Protein AF-A0A3L8RTF4-F1 (afdb_monomer_lite)

pLDDT: mean 75.46, std 17.62, range [43.88, 97.56]

InterPro domains:
  IPR001318 Inhibin, beta C subunit [PR00672] (1-16)
  IPR001318 Inhibin, beta C subunit [PR00672] (39-58)
  IPR001318 Inhibin, beta C subunit [PR00672] (62-78)

Secondary structure (DSSP, 8-state):
-HHHHHHHHHHHHHHHHHTTTB-TTT-PBPP-HHHHHHHHHHHHHHHHHHHTT-SSPPP-SSPPPHHHHHHHHHHHHHHHHHHTTSSS----------TT---------PPPPPP-

Radius of gyration: 29.22 Å; chains: 1; bounding box: 58×32×90 Å

Sequence (116 aa):
MMVTVALLLLSLLRTAATTGEWCPACGVAALAPAAQRAALLALAKQSILAKLGLPGRPSVPQPPSRGSLLTALRRMRAQRSDAAATPGILRDGRVPARPGMGLQEYEVLSFAEPGE

Organism: Chloebia gouldiae (NCBI:txid44316)

Structure (mmCIF, N/CA/C/O backbone):
data_AF-A0A3L8RTF4-F1
#
_entry.id   AF-A0A3L8RTF4-F1
#
loop_
_atom_site.group_PDB
_atom_site.id
_atom_site.type_symbol
_atom_site.label_atom_id
_atom_site.label_alt_id
_atom_site.label_comp_id
_atom_site.label_asym_id
_atom_site.label_entity_id
_atom_site.label_seq_id
_atom_site.pdbx_PDB_ins_code
_atom_site.Cartn_x
_atom_site.Cartn_y
_atom_site.Cartn_z
_atom_site.occupancy
_atom_site.B_iso_or_equiv
_atom_site.auth_seq_id
_atom_site.auth_comp_id
_atom_site.auth_asy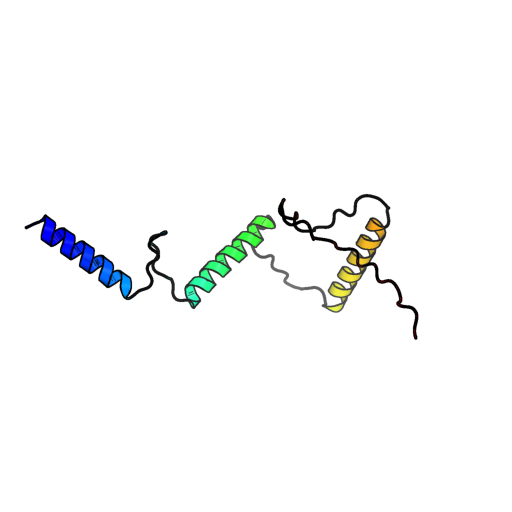m_id
_atom_site.auth_atom_id
_atom_site.pdbx_PDB_model_num
ATOM 1 N N . MET A 1 1 ? 39.407 -16.862 -35.819 1.00 64.19 1 MET A N 1
ATOM 2 C CA . MET A 1 1 ? 38.777 -15.565 -36.158 1.00 64.19 1 MET A CA 1
ATOM 3 C C . MET A 1 1 ? 37.394 -15.381 -35.526 1.00 64.19 1 MET A C 1
ATOM 5 O O . MET A 1 1 ? 37.134 -14.314 -34.998 1.00 64.19 1 MET A O 1
ATOM 9 N N . MET A 1 2 ? 36.525 -16.401 -35.490 1.00 73.75 2 MET A N 1
ATOM 10 C CA . MET A 1 2 ? 35.187 -16.278 -34.872 1.00 73.75 2 MET A CA 1
ATOM 11 C C . MET A 1 2 ? 35.218 -16.105 -33.345 1.00 73.75 2 MET A C 1
ATOM 13 O O . MET A 1 2 ? 34.457 -15.315 -32.802 1.00 73.75 2 MET A O 1
ATOM 17 N N . VAL A 1 3 ? 36.131 -16.792 -32.650 1.00 79.19 3 VAL A N 1
ATOM 18 C CA . VAL A 1 3 ? 36.251 -16.721 -31.179 1.00 79.19 3 VAL A CA 1
ATOM 19 C C . VAL A 1 3 ? 36.725 -15.343 -30.716 1.00 79.19 3 VAL A C 1
ATOM 21 O O . VAL A 1 3 ? 36.195 -14.793 -29.759 1.00 79.19 3 VAL A O 1
ATOM 24 N N . THR A 1 4 ? 37.681 -14.747 -31.427 1.00 81.88 4 THR A N 1
ATOM 25 C CA . THR A 1 4 ? 38.177 -13.396 -31.138 1.00 81.88 4 THR A CA 1
ATOM 26 C C . THR A 1 4 ? 37.108 -12.341 -31.408 1.00 81.88 4 THR A C 1
ATOM 28 O O . THR A 1 4 ? 36.956 -11.419 -30.617 1.00 81.88 4 THR A O 1
ATOM 31 N N . VAL A 1 5 ? 36.312 -12.513 -32.470 1.00 81.50 5 VAL A N 1
ATOM 32 C CA . VAL A 1 5 ? 35.157 -11.648 -32.763 1.00 81.50 5 VAL A CA 1
ATOM 33 C C . VAL A 1 5 ? 34.072 -11.798 -31.694 1.00 81.50 5 VAL A C 1
ATOM 35 O O . VAL A 1 5 ? 33.551 -10.795 -31.220 1.00 81.50 5 VAL A O 1
ATOM 38 N N . ALA A 1 6 ? 33.778 -13.020 -31.242 1.00 81.75 6 ALA A N 1
ATOM 39 C CA . ALA A 1 6 ? 32.821 -13.264 -30.165 1.00 81.75 6 ALA A CA 1
ATOM 40 C C . ALA A 1 6 ? 33.280 -12.657 -28.828 1.00 81.75 6 ALA A C 1
ATOM 42 O O . ALA A 1 6 ? 32.487 -12.023 -28.139 1.00 81.75 6 ALA A O 1
ATOM 43 N N . LEU A 1 7 ? 34.563 -12.792 -28.478 1.00 80.50 7 LEU A N 1
ATOM 44 C CA . LEU A 1 7 ? 35.141 -12.188 -27.274 1.00 80.50 7 LEU A CA 1
ATOM 45 C C . LEU A 1 7 ? 35.124 -10.657 -27.337 1.00 80.50 7 LEU A C 1
ATOM 47 O O . LEU A 1 7 ? 34.792 -10.015 -26.343 1.00 80.50 7 LEU A O 1
ATOM 51 N N . LEU A 1 8 ? 35.417 -10.076 -28.503 1.00 80.12 8 LEU A N 1
ATOM 52 C CA . LEU A 1 8 ? 35.311 -8.634 -28.730 1.00 80.12 8 LEU A CA 1
ATOM 53 C C . LEU A 1 8 ? 33.865 -8.157 -28.586 1.00 80.12 8 LEU A C 1
ATOM 55 O O . LEU A 1 8 ? 33.627 -7.184 -27.878 1.00 80.12 8 LEU A O 1
ATOM 59 N N . LEU A 1 9 ? 32.897 -8.865 -29.176 1.00 77.62 9 LEU A N 1
ATOM 60 C CA . LEU A 1 9 ? 31.470 -8.553 -29.047 1.00 77.62 9 LEU A CA 1
ATOM 61 C C . LEU A 1 9 ? 30.992 -8.657 -27.594 1.00 77.62 9 LEU A C 1
ATOM 63 O O . LEU A 1 9 ? 30.304 -7.757 -27.122 1.00 77.62 9 LEU A O 1
ATOM 67 N N . LEU A 1 10 ? 31.398 -9.697 -26.855 1.00 75.31 10 LEU A N 1
ATOM 68 C CA . LEU A 1 10 ? 31.101 -9.814 -25.422 1.00 75.31 10 LEU A CA 1
ATOM 69 C C . LEU A 1 10 ? 31.750 -8.688 -24.607 1.00 75.31 10 LEU A C 1
ATOM 71 O O . LEU A 1 10 ? 31.139 -8.187 -23.664 1.00 75.31 10 LEU A O 1
ATOM 75 N N . SER A 1 11 ? 32.972 -8.284 -24.957 1.00 72.38 11 SER A N 1
ATOM 76 C CA . SER A 1 11 ? 33.664 -7.171 -24.307 1.00 72.38 11 SER A CA 1
ATOM 77 C C . SER A 1 11 ? 32.953 -5.843 -24.574 1.00 72.38 11 SER A C 1
ATOM 79 O O . SER A 1 11 ? 32.728 -5.083 -23.639 1.00 72.38 11 SER A O 1
ATOM 81 N N . LEU A 1 12 ? 32.534 -5.599 -25.819 1.00 69.50 12 LEU A N 1
ATOM 82 C CA . LEU A 1 12 ? 31.775 -4.419 -26.242 1.00 69.50 12 LEU A CA 1
ATOM 83 C C . LEU A 1 12 ? 30.400 -4.352 -25.565 1.00 69.50 12 LEU A C 1
ATOM 85 O O . LEU A 1 12 ? 30.006 -3.288 -25.088 1.00 69.50 12 LEU A O 1
ATOM 89 N N . LEU A 1 13 ? 29.694 -5.484 -25.457 1.00 66.31 13 LEU A N 1
ATOM 90 C CA . LEU A 1 13 ? 28.429 -5.580 -24.719 1.00 66.31 13 LEU A CA 1
ATOM 91 C C . LEU A 1 13 ? 28.617 -5.257 -23.233 1.00 66.31 13 LEU A C 1
ATOM 93 O O . LEU A 1 13 ? 27.803 -4.541 -22.654 1.00 66.31 13 LEU A O 1
ATOM 97 N N . ARG A 1 14 ? 29.700 -5.746 -22.613 1.00 63.66 14 ARG A N 1
ATOM 98 C CA . ARG A 1 14 ? 30.020 -5.425 -21.215 1.00 63.66 14 ARG A CA 1
ATOM 99 C C . ARG A 1 14 ? 30.330 -3.945 -21.035 1.00 63.66 14 ARG A C 1
ATOM 101 O O . ARG A 1 14 ? 29.800 -3.348 -20.109 1.00 63.66 14 ARG A O 1
ATOM 108 N N . THR A 1 15 ? 31.119 -3.332 -21.916 1.00 59.75 15 THR A N 1
ATOM 109 C CA . THR A 1 15 ? 31.431 -1.895 -21.827 1.00 59.75 15 THR A CA 1
ATOM 110 C C . THR A 1 15 ? 30.214 -1.014 -22.117 1.00 59.75 15 THR A C 1
ATOM 112 O O . THR A 1 15 ? 30.027 -0.004 -21.447 1.00 59.75 15 THR A O 1
ATOM 115 N N . ALA A 1 16 ? 29.330 -1.417 -23.033 1.00 57.06 16 ALA A N 1
ATOM 116 C CA . ALA A 1 16 ? 28.062 -0.724 -23.270 1.00 57.06 16 ALA A CA 1
ATOM 117 C C . ALA A 1 16 ? 27.106 -0.824 -22.066 1.00 57.06 16 ALA A C 1
ATOM 119 O O . ALA A 1 16 ? 26.330 0.091 -21.820 1.00 57.06 16 ALA A O 1
ATOM 120 N N . ALA A 1 17 ? 27.194 -1.899 -21.275 1.00 53.81 17 ALA A N 1
ATOM 121 C CA . ALA A 1 17 ? 26.451 -2.031 -20.023 1.00 53.81 17 ALA A CA 1
ATOM 122 C C . ALA A 1 17 ? 27.041 -1.186 -18.873 1.00 53.81 17 ALA A C 1
ATOM 124 O O . ALA A 1 17 ? 26.320 -0.846 -17.936 1.00 53.81 17 ALA A O 1
ATOM 125 N N . THR A 1 18 ? 28.328 -0.806 -18.930 1.00 53.06 18 THR A N 1
ATOM 126 C CA . THR A 1 18 ? 28.962 0.024 -17.881 1.00 53.06 18 THR A CA 1
ATOM 127 C C . THR A 1 18 ? 28.560 1.497 -17.912 1.00 53.06 18 THR A C 1
ATOM 129 O O . THR A 1 18 ? 28.765 2.196 -16.923 1.00 53.06 18 THR A O 1
ATOM 132 N N . THR A 1 19 ? 27.957 1.977 -19.001 1.00 55.66 19 THR A N 1
ATOM 133 C CA . THR A 1 19 ? 27.484 3.367 -19.112 1.00 55.66 19 THR A CA 1
ATOM 134 C C . THR A 1 19 ? 26.020 3.541 -18.706 1.00 55.66 19 THR A C 1
ATOM 136 O O . THR A 1 19 ? 25.524 4.665 -18.692 1.00 55.66 19 THR A O 1
ATOM 139 N N . GLY A 1 20 ? 25.334 2.459 -18.325 1.00 54.38 20 GLY A N 1
ATOM 140 C CA . GLY A 1 20 ? 23.935 2.500 -17.923 1.00 54.38 20 GLY A CA 1
ATOM 141 C C . GLY A 1 20 ? 23.528 1.279 -17.114 1.00 54.38 20 GLY A C 1
ATOM 142 O O . GLY A 1 20 ? 22.947 0.343 -17.648 1.00 54.38 20 GLY A O 1
ATOM 143 N N . GLU A 1 21 ? 23.798 1.331 -15.810 1.00 60.44 21 GLU A N 1
ATOM 144 C CA . GLU A 1 21 ? 22.844 0.890 -14.788 1.00 60.44 21 GLU A CA 1
ATOM 145 C C . GLU A 1 21 ? 22.326 -0.573 -14.851 1.00 60.44 21 GLU A C 1
ATOM 147 O O . GLU A 1 21 ? 21.333 -0.905 -14.224 1.00 60.44 21 GLU A O 1
ATOM 152 N N . TRP A 1 22 ? 22.967 -1.518 -15.537 1.00 59.31 22 TRP A N 1
ATOM 153 C CA . TRP A 1 22 ? 22.473 -2.903 -15.605 1.00 59.31 22 TRP A CA 1
ATOM 154 C C . TRP 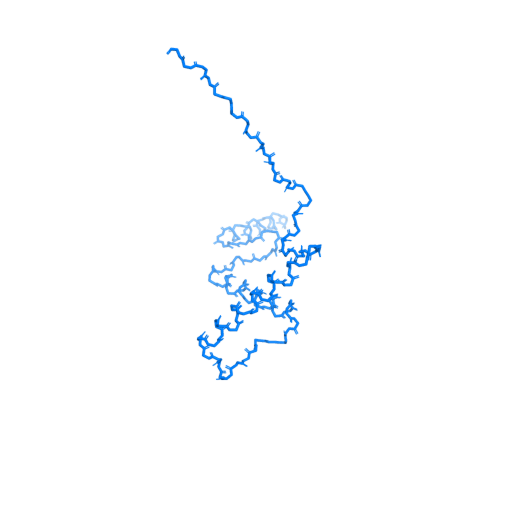A 1 22 ? 22.816 -3.697 -14.331 1.00 59.31 22 TRP A C 1
ATOM 156 O O . TRP A 1 22 ? 23.985 -3.858 -13.987 1.00 59.31 22 TRP A O 1
ATOM 166 N N . CYS A 1 23 ? 21.816 -4.255 -13.635 1.00 62.72 23 CYS A N 1
ATOM 167 C CA . CYS A 1 23 ? 22.061 -5.202 -12.543 1.00 62.72 23 CYS A CA 1
ATOM 168 C C . CYS A 1 23 ? 22.415 -6.607 -13.085 1.00 62.72 23 CYS A C 1
ATOM 170 O O . CYS A 1 23 ? 21.543 -7.270 -13.659 1.00 62.72 23 CYS A O 1
ATOM 172 N N . PRO A 1 24 ? 23.641 -7.126 -12.868 1.00 59.31 24 PRO A N 1
ATOM 173 C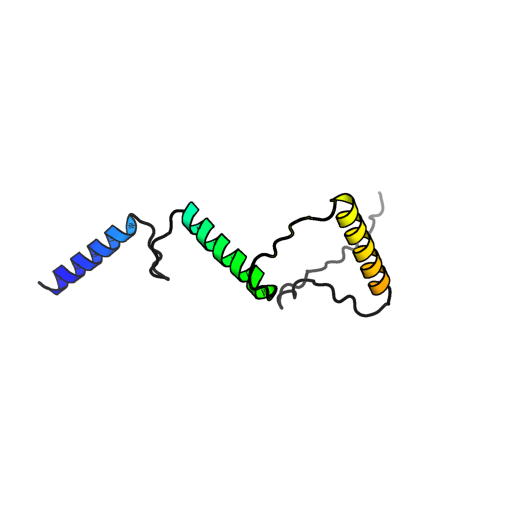 CA . PRO A 1 24 ? 24.062 -8.423 -13.408 1.00 59.31 24 PRO A CA 1
ATOM 174 C C . PRO A 1 24 ? 23.370 -9.624 -12.740 1.00 59.31 24 PRO A C 1
ATOM 176 O O . PRO A 1 24 ? 23.419 -10.724 -13.278 1.00 59.31 24 PRO A O 1
ATOM 179 N N . ALA A 1 25 ? 22.717 -9.432 -11.586 1.00 64.50 25 ALA A N 1
ATOM 180 C CA . ALA A 1 25 ? 22.034 -10.503 -10.857 1.00 64.50 25 ALA A CA 1
ATOM 181 C C . ALA A 1 25 ? 20.597 -10.755 -11.343 1.00 64.50 25 ALA A C 1
ATOM 183 O O . ALA A 1 25 ? 20.126 -11.887 -11.296 1.00 64.50 25 ALA A O 1
ATOM 184 N N . CYS A 1 26 ? 19.891 -9.715 -11.799 1.00 68.94 26 CYS A N 1
ATOM 185 C CA . CYS A 1 26 ? 18.498 -9.830 -12.249 1.00 68.94 26 CYS A CA 1
ATOM 186 C C . CYS A 1 26 ? 18.282 -9.457 -13.719 1.00 68.94 26 CYS A C 1
ATOM 188 O O . CYS A 1 26 ? 17.170 -9.598 -14.217 1.00 68.94 26 CYS A O 1
ATOM 190 N N . GLY A 1 27 ? 19.315 -8.998 -14.430 1.00 62.94 27 GLY A N 1
ATOM 191 C CA . GLY A 1 27 ? 19.213 -8.709 -15.857 1.00 62.94 27 GLY A CA 1
ATOM 192 C C . GLY A 1 27 ? 18.428 -7.432 -16.186 1.00 62.94 27 GLY A C 1
ATOM 193 O O . GLY A 1 27 ? 18.192 -7.164 -17.359 1.00 62.94 27 GLY A O 1
ATOM 194 N N . VAL A 1 28 ? 18.034 -6.645 -15.183 1.00 64.19 28 VAL A N 1
ATOM 195 C CA . VAL A 1 28 ? 17.197 -5.453 -15.362 1.00 64.19 28 VAL A CA 1
ATOM 196 C C . VAL A 1 28 ? 18.087 -4.211 -15.450 1.00 64.19 28 VAL A C 1
ATOM 198 O O . VAL A 1 28 ? 18.954 -4.006 -14.595 1.00 64.19 28 VAL A O 1
ATOM 201 N N . ALA A 1 29 ? 17.871 -3.390 -16.481 1.00 66.50 29 ALA A N 1
ATOM 202 C CA . ALA A 1 29 ? 18.437 -2.045 -16.563 1.00 66.50 29 ALA A CA 1
ATOM 203 C C . ALA A 1 29 ? 17.898 -1.209 -15.396 1.00 66.50 29 ALA A C 1
ATOM 205 O O . ALA A 1 29 ? 16.694 -1.265 -15.122 1.00 66.50 29 ALA A O 1
ATOM 206 N N . ALA A 1 30 ? 18.747 -0.469 -14.680 1.00 66.62 30 ALA A N 1
ATOM 207 C CA . ALA A 1 30 ? 18.253 0.311 -13.563 1.00 66.62 30 ALA A CA 1
ATOM 208 C C . ALA A 1 30 ? 17.305 1.364 -14.112 1.00 66.62 30 ALA A C 1
ATOM 210 O O . ALA A 1 30 ? 17.500 2.023 -15.135 1.00 66.62 30 ALA A O 1
ATOM 211 N N . LEU A 1 31 ? 16.153 1.352 -13.469 1.00 69.06 31 LEU A N 1
ATOM 212 C CA . LEU A 1 31 ? 15.041 2.173 -13.840 1.00 69.06 31 LEU A CA 1
ATOM 213 C C . LEU A 1 31 ? 15.343 3.557 -13.280 1.00 69.06 31 LEU A C 1
ATOM 215 O O . LEU A 1 31 ? 15.743 3.657 -12.118 1.00 69.06 31 LEU A O 1
ATOM 219 N N . ALA A 1 32 ? 15.104 4.609 -14.070 1.00 80.12 32 ALA A N 1
ATOM 220 C CA . ALA A 1 32 ? 15.269 5.981 -13.600 1.00 80.12 32 ALA A CA 1
ATOM 221 C C . ALA A 1 32 ? 14.667 6.121 -12.184 1.00 80.12 32 ALA A C 1
ATOM 223 O O . ALA A 1 32 ? 13.558 5.617 -11.958 1.00 80.12 32 ALA A O 1
ATOM 224 N N . PRO A 1 33 ? 15.329 6.790 -11.221 1.00 81.06 33 PRO A N 1
ATOM 225 C CA . PRO A 1 33 ? 14.943 6.725 -9.807 1.00 81.06 33 PRO A CA 1
ATOM 226 C C . PRO A 1 33 ? 13.462 7.037 -9.533 1.00 81.06 33 PRO A C 1
ATOM 228 O O . PRO A 1 33 ? 12.839 6.449 -8.647 1.00 81.06 33 PRO A O 1
ATOM 231 N N . ALA A 1 34 ? 12.861 7.936 -10.319 1.00 82.88 34 ALA A N 1
ATOM 232 C CA . ALA A 1 34 ? 11.433 8.241 -10.254 1.00 82.88 34 ALA A CA 1
ATOM 233 C C . ALA A 1 34 ? 10.545 7.053 -10.676 1.00 82.88 34 ALA A C 1
ATOM 235 O O . ALA A 1 34 ? 9.563 6.741 -10.001 1.00 82.88 34 ALA A O 1
ATOM 236 N N . ALA A 1 35 ? 10.908 6.363 -11.756 1.00 85.19 35 ALA A N 1
ATOM 237 C CA . ALA A 1 35 ? 10.199 5.193 -12.252 1.00 85.19 35 ALA A CA 1
ATOM 238 C C . ALA A 1 35 ? 10.395 3.975 -11.330 1.00 85.19 35 ALA A C 1
ATOM 240 O O . ALA A 1 35 ? 9.427 3.262 -11.062 1.00 85.19 35 ALA A O 1
ATOM 241 N N . GLN A 1 36 ? 11.581 3.793 -10.733 1.00 86.56 36 GLN A N 1
ATOM 242 C CA . GLN A 1 36 ? 11.793 2.781 -9.689 1.00 86.56 36 GLN A CA 1
ATOM 243 C C . GLN A 1 36 ? 10.882 3.023 -8.481 1.00 86.56 36 GLN A C 1
ATOM 245 O O . GLN A 1 36 ? 10.196 2.111 -8.018 1.00 86.56 36 GLN A O 1
ATOM 250 N N . ARG A 1 37 ? 10.819 4.266 -7.987 1.00 90.44 37 ARG A N 1
ATOM 251 C CA . ARG A 1 37 ? 9.920 4.639 -6.884 1.00 90.44 37 ARG A CA 1
ATOM 252 C C . ARG A 1 37 ? 8.457 4.395 -7.236 1.00 90.44 37 ARG A C 1
ATOM 254 O O . ARG A 1 37 ? 7.725 3.854 -6.411 1.00 90.44 37 ARG A O 1
ATOM 261 N N . ALA A 1 38 ? 8.028 4.759 -8.444 1.00 93.94 38 ALA A N 1
ATOM 262 C CA . ALA A 1 38 ? 6.662 4.523 -8.902 1.00 93.94 38 ALA A CA 1
ATOM 263 C C . ALA A 1 38 ? 6.318 3.023 -8.935 1.00 93.94 38 ALA A C 1
ATOM 265 O O . ALA A 1 38 ? 5.256 2.633 -8.447 1.00 93.94 38 ALA A O 1
ATOM 266 N N . ALA A 1 39 ? 7.235 2.182 -9.425 1.00 91.69 39 ALA A N 1
ATOM 267 C CA . ALA A 1 39 ? 7.073 0.730 -9.443 1.00 91.69 39 ALA A CA 1
ATOM 268 C C . ALA A 1 39 ? 6.962 0.146 -8.024 1.00 91.69 39 ALA A C 1
ATOM 270 O O . ALA A 1 39 ? 6.035 -0.611 -7.731 1.00 91.69 39 ALA A O 1
ATOM 271 N N . LEU A 1 40 ? 7.846 0.557 -7.108 1.00 94.44 40 LEU A N 1
ATOM 272 C CA . LEU A 1 40 ? 7.796 0.127 -5.707 1.00 94.44 40 LEU A CA 1
ATOM 273 C C . LEU A 1 40 ? 6.511 0.589 -5.007 1.00 94.44 40 LEU A C 1
ATOM 275 O O . LEU A 1 40 ? 5.913 -0.174 -4.251 1.00 94.44 40 LEU A O 1
ATOM 279 N N . LEU A 1 41 ? 6.043 1.810 -5.285 1.00 97.31 41 LEU A N 1
ATOM 280 C CA . LEU A 1 41 ? 4.772 2.314 -4.762 1.00 97.31 41 LEU A CA 1
ATOM 281 C C . LEU A 1 41 ? 3.577 1.511 -5.283 1.00 97.31 41 LEU A C 1
ATOM 283 O O . LEU A 1 41 ? 2.651 1.240 -4.518 1.00 97.31 41 LEU A O 1
ATOM 287 N N . ALA A 1 42 ? 3.573 1.132 -6.561 1.00 96.44 42 ALA A N 1
ATOM 288 C CA . ALA A 1 42 ? 2.523 0.294 -7.132 1.00 96.44 42 ALA A CA 1
ATOM 289 C C . ALA A 1 42 ? 2.492 -1.090 -6.465 1.00 96.44 42 ALA A C 1
ATOM 291 O O . ALA A 1 42 ? 1.427 -1.542 -6.038 1.00 96.44 42 ALA A O 1
ATOM 292 N N . LEU A 1 43 ? 3.661 -1.708 -6.279 1.0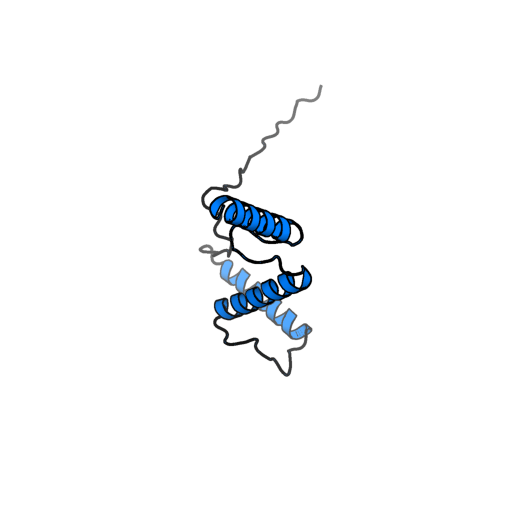0 96.81 43 LEU A N 1
ATOM 293 C CA . LEU A 1 43 ? 3.796 -3.001 -5.607 1.00 96.81 43 LEU A CA 1
ATOM 294 C C . LEU A 1 43 ? 3.353 -2.922 -4.141 1.00 96.81 43 LEU A C 1
ATOM 296 O O . LEU A 1 43 ? 2.580 -3.761 -3.679 1.00 96.81 43 LEU A O 1
ATOM 300 N N . ALA A 1 44 ? 3.764 -1.880 -3.416 1.00 97.38 44 ALA A N 1
ATOM 301 C CA . ALA A 1 44 ? 3.341 -1.660 -2.036 1.00 97.38 44 ALA A CA 1
ATOM 302 C C . ALA A 1 44 ? 1.815 -1.506 -1.924 1.00 97.38 44 ALA A C 1
ATOM 304 O O . ALA A 1 44 ? 1.197 -2.124 -1.058 1.00 97.38 44 ALA A O 1
ATOM 305 N N . LYS A 1 45 ? 1.184 -0.741 -2.828 1.00 97.19 45 LYS A N 1
ATOM 306 C CA . LYS A 1 45 ? -0.280 -0.590 -2.873 1.00 97.19 45 LYS A CA 1
ATOM 307 C C . LYS A 1 45 ? -0.981 -1.931 -3.094 1.00 97.19 45 LYS A C 1
ATOM 309 O O . LYS A 1 45 ? -1.918 -2.240 -2.362 1.00 97.19 45 LYS A O 1
ATOM 314 N N . GLN A 1 46 ? -0.518 -2.733 -4.053 1.00 97.06 46 GLN A N 1
ATOM 315 C CA . GLN A 1 46 ? -1.078 -4.065 -4.308 1.00 97.06 46 GLN A CA 1
ATOM 316 C C . GLN A 1 46 ? -0.886 -5.002 -3.111 1.00 97.06 46 GLN A C 1
ATOM 318 O O . GLN A 1 46 ? -1.822 -5.692 -2.722 1.00 97.06 46 GLN A O 1
ATOM 323 N N . SER A 1 47 ? 0.290 -4.975 -2.476 1.00 96.62 47 SER A N 1
ATOM 324 C CA . SER A 1 47 ? 0.570 -5.773 -1.278 1.00 96.62 47 SER A CA 1
ATOM 325 C C . SER A 1 47 ? -0.378 -5.429 -0.129 1.00 96.62 47 SER A C 1
ATOM 327 O O . SER A 1 47 ? -0.901 -6.326 0.529 1.00 96.62 47 SER A O 1
ATOM 329 N N . ILE A 1 48 ? -0.639 -4.138 0.096 1.00 97.25 48 ILE A N 1
ATOM 330 C CA . ILE A 1 48 ? -1.582 -3.681 1.122 1.00 97.25 48 ILE A CA 1
ATOM 331 C C . ILE A 1 48 ? -2.995 -4.184 0.811 1.00 97.25 48 ILE A C 1
ATOM 333 O O . ILE A 1 48 ? -3.638 -4.748 1.690 1.00 97.25 48 ILE A O 1
ATOM 337 N N . LEU A 1 49 ? -3.468 -4.022 -0.428 1.00 97.56 49 LEU A N 1
ATOM 338 C CA . LEU A 1 49 ? -4.803 -4.476 -0.828 1.00 97.56 49 LEU A CA 1
ATOM 339 C C . LEU A 1 49 ? -4.962 -5.994 -0.674 1.00 97.56 49 LEU A C 1
ATOM 341 O O . LEU A 1 49 ? -5.933 -6.439 -0.068 1.00 97.56 49 LEU A O 1
ATOM 345 N N . ALA A 1 50 ? -3.971 -6.771 -1.118 1.00 97.25 50 ALA A N 1
ATOM 346 C CA . ALA A 1 50 ? -3.963 -8.223 -0.976 1.00 97.25 50 ALA A CA 1
ATOM 347 C C . ALA A 1 50 ? -3.990 -8.659 0.498 1.00 97.25 50 ALA A C 1
ATOM 349 O O . ALA A 1 50 ? -4.786 -9.516 0.872 1.00 97.25 50 ALA A O 1
ATOM 350 N N . LYS A 1 51 ? -3.175 -8.032 1.360 1.00 97.44 51 LYS A N 1
ATOM 351 C CA . LYS A 1 51 ? -3.143 -8.332 2.805 1.00 97.44 51 LYS A CA 1
ATOM 352 C C . LYS A 1 51 ? -4.440 -7.975 3.524 1.00 97.44 51 LYS A C 1
ATOM 354 O O . LYS A 1 51 ? -4.774 -8.612 4.515 1.00 97.44 51 LYS A O 1
ATOM 359 N N . LEU A 1 52 ? -5.150 -6.957 3.045 1.00 97.06 52 LEU A N 1
ATOM 360 C CA . LEU A 1 52 ? -6.459 -6.576 3.569 1.00 97.06 52 LEU A CA 1
ATOM 361 C C . LEU A 1 52 ? -7.606 -7.399 2.959 1.00 97.06 52 LEU A C 1
ATOM 363 O O . LEU A 1 52 ? -8.746 -7.221 3.378 1.00 97.06 52 LEU A O 1
ATOM 367 N N . GLY A 1 53 ? -7.335 -8.269 1.976 1.00 96.50 53 GLY A N 1
ATOM 368 C CA . GLY A 1 53 ? -8.369 -9.005 1.242 1.00 96.50 53 GLY A CA 1
ATOM 369 C C . GLY A 1 53 ? -9.295 -8.093 0.431 1.00 96.50 53 GLY A C 1
ATOM 370 O O . GLY A 1 53 ? -10.453 -8.432 0.207 1.00 96.50 53 GLY A O 1
ATOM 371 N N . LEU A 1 54 ? -8.814 -6.912 0.031 1.00 96.06 54 LEU A N 1
ATOM 372 C CA . LEU A 1 54 ? -9.608 -5.912 -0.675 1.00 96.06 54 LEU A CA 1
ATOM 373 C C . LEU A 1 54 ? -9.353 -5.987 -2.187 1.00 96.06 54 LEU A C 1
ATOM 375 O O . LEU A 1 54 ? -8.193 -5.966 -2.604 1.00 96.06 54 LEU A O 1
ATOM 379 N N . PRO A 1 55 ? -10.404 -5.979 -3.028 1.00 92.75 55 PRO A N 1
ATOM 380 C CA . PRO A 1 55 ? -10.248 -5.987 -4.485 1.00 92.75 55 PRO A CA 1
ATOM 381 C C . PRO A 1 55 ? -9.704 -4.657 -5.032 1.00 92.75 55 PRO A C 1
ATOM 383 O O . PRO A 1 55 ? -9.218 -4.584 -6.156 1.00 92.75 55 PRO A O 1
ATOM 386 N N . GLY A 1 56 ? -9.785 -3.585 -4.244 1.00 93.75 56 GLY A N 1
ATOM 387 C CA . GLY A 1 56 ? -9.375 -2.243 -4.626 1.00 93.75 56 GLY A CA 1
ATOM 388 C C . GLY A 1 56 ? -9.458 -1.285 -3.444 1.00 93.75 56 GLY A C 1
ATOM 389 O O . GLY A 1 56 ? -9.895 -1.652 -2.351 1.00 93.75 56 GLY A O 1
ATOM 390 N N . ARG A 1 57 ? -9.033 -0.035 -3.651 1.00 93.62 57 ARG A N 1
ATOM 391 C CA . ARG A 1 57 ? -9.154 0.998 -2.618 1.00 93.62 57 ARG A CA 1
ATOM 392 C C . ARG A 1 57 ? -10.640 1.317 -2.391 1.00 93.62 57 ARG A C 1
ATOM 394 O O . ARG A 1 57 ? -11.299 1.721 -3.348 1.00 93.62 57 ARG A O 1
ATOM 401 N N . PRO A 1 58 ? -11.154 1.220 -1.154 1.00 92.88 58 PRO A N 1
ATOM 402 C CA . PRO A 1 58 ? -12.526 1.607 -0.870 1.00 92.88 58 PRO A CA 1
ATOM 403 C C . PRO A 1 58 ? -12.695 3.117 -1.062 1.00 92.88 58 PRO A C 1
ATOM 405 O O . PRO A 1 58 ? -11.880 3.914 -0.586 1.00 92.88 58 PRO A O 1
ATOM 408 N N . SER A 1 59 ? -13.755 3.500 -1.770 1.00 91.88 59 SER A N 1
ATOM 409 C CA . SER A 1 59 ? -14.186 4.891 -1.885 1.00 91.88 59 SER A CA 1
ATOM 410 C C . SER A 1 59 ? -15.200 5.191 -0.787 1.00 91.88 59 SER A C 1
ATOM 412 O O . SER A 1 59 ? -16.108 4.396 -0.552 1.00 91.88 59 SER A O 1
ATOM 414 N N . VAL A 1 60 ? -15.046 6.330 -0.113 1.00 88.25 60 VAL A N 1
ATOM 415 C CA . VAL A 1 60 ? -15.989 6.809 0.904 1.00 88.25 60 VAL A CA 1
ATOM 416 C C . VAL A 1 60 ? -16.512 8.165 0.425 1.00 88.25 60 VAL A C 1
ATOM 418 O O . VAL A 1 60 ? -15.819 9.165 0.614 1.00 88.25 60 VAL A O 1
ATOM 421 N N . PRO A 1 61 ? -17.692 8.213 -0.225 1.00 87.50 61 PRO A N 1
ATOM 422 C CA . PRO A 1 61 ? -18.233 9.438 -0.822 1.00 87.50 61 PRO A CA 1
ATOM 423 C C . PRO A 1 61 ? -18.445 10.564 0.192 1.00 87.50 61 PRO A C 1
ATOM 425 O O . PRO A 1 61 ? -18.267 11.734 -0.129 1.00 87.50 61 PRO A O 1
ATOM 428 N N . GLN A 1 62 ? -18.786 10.206 1.430 1.00 92.06 62 GLN A N 1
ATOM 429 C CA . GLN A 1 62 ? -18.976 11.148 2.523 1.00 92.06 62 GLN A CA 1
ATOM 430 C C . GLN A 1 62 ? -18.217 10.649 3.755 1.00 92.06 62 GLN A C 1
ATOM 432 O O . GLN A 1 62 ? -18.733 9.818 4.508 1.00 92.06 62 GLN A O 1
ATOM 437 N N . PRO A 1 63 ? -16.962 11.089 3.955 1.00 90.25 63 PRO A N 1
ATOM 438 C CA . PRO A 1 63 ? -16.215 10.703 5.137 1.00 90.25 63 PRO A CA 1
ATOM 439 C C . PRO A 1 63 ? -16.877 11.293 6.393 1.00 90.25 63 PRO A C 1
ATOM 441 O O . PRO A 1 63 ? -17.411 12.406 6.349 1.00 90.25 63 PRO A O 1
ATOM 444 N N . PRO A 1 64 ? -16.834 10.582 7.532 1.00 91.50 64 PRO A N 1
ATOM 445 C CA . PRO A 1 64 ? -17.291 11.134 8.799 1.00 91.50 64 PRO A CA 1
ATOM 446 C C . PRO A 1 64 ? -16.487 12.389 9.154 1.00 91.50 64 PRO A C 1
ATOM 448 O O . PRO A 1 64 ? -15.325 12.540 8.761 1.00 91.50 64 PRO A O 1
ATOM 451 N N . SER A 1 65 ? -17.086 13.286 9.941 1.00 95.69 65 SER A N 1
ATOM 452 C CA . SER A 1 65 ? -16.360 14.455 10.433 1.00 95.69 65 SER A CA 1
ATOM 453 C C . SER A 1 65 ? -15.116 14.019 11.218 1.00 95.69 65 SER A C 1
ATOM 455 O O . SER A 1 65 ? -15.114 13.017 11.937 1.00 95.69 65 SER A O 1
ATOM 457 N N . ARG A 1 66 ? -14.027 14.789 11.109 1.00 94.56 66 ARG A N 1
ATOM 458 C CA . ARG A 1 66 ? -12.771 14.470 11.810 1.00 94.56 66 ARG A CA 1
ATOM 459 C C . ARG A 1 66 ? -12.992 14.300 13.319 1.00 94.56 66 ARG A C 1
ATOM 461 O O . ARG A 1 66 ? -12.404 13.412 13.929 1.00 94.56 66 ARG A O 1
ATOM 468 N N . GLY A 1 67 ? -13.863 15.126 13.904 1.00 96.38 67 GLY A N 1
ATOM 469 C CA . GLY A 1 67 ? -14.216 15.071 15.323 1.00 96.38 67 GLY A CA 1
ATOM 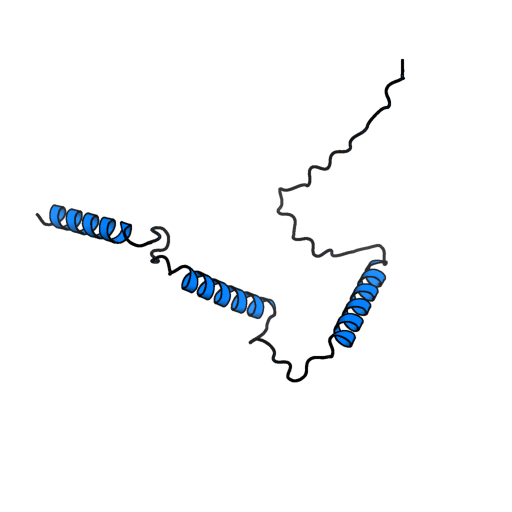470 C C . GLY A 1 67 ? -14.926 13.775 15.724 1.00 96.38 67 GLY A C 1
ATOM 471 O O . GLY A 1 67 ? -14.573 13.188 16.752 1.00 96.38 67 GLY A O 1
ATOM 472 N N . SER A 1 68 ? -15.874 13.290 14.913 1.00 94.88 68 SER A N 1
ATOM 473 C CA . SER A 1 68 ? -16.572 12.031 15.200 1.00 94.88 68 SER A CA 1
ATOM 474 C C . SER A 1 68 ? -15.641 10.831 15.036 1.00 94.88 68 SER A C 1
ATOM 476 O O . SER A 1 68 ? -15.597 9.981 15.924 1.00 94.88 68 SER A O 1
ATOM 478 N N . LEU A 1 69 ? -14.809 10.814 13.988 1.00 95.12 69 LEU A N 1
ATOM 479 C CA . LEU A 1 69 ? -13.821 9.759 13.753 1.00 95.12 69 LEU A CA 1
ATOM 480 C C . LEU A 1 69 ? -12.799 9.668 14.893 1.00 95.12 69 LEU A C 1
ATOM 482 O O . LEU A 1 69 ? -12.566 8.589 15.434 1.00 95.12 69 LEU A O 1
ATOM 486 N N . LEU A 1 70 ? -12.221 10.797 15.315 1.00 95.94 70 LEU A N 1
ATOM 487 C CA . LEU A 1 70 ? -11.265 10.812 16.426 1.00 95.94 70 LEU A CA 1
ATOM 488 C C . LEU A 1 70 ? -11.915 10.400 17.750 1.00 95.94 70 LEU A C 1
ATOM 490 O O . LEU A 1 70 ? -11.288 9.728 18.567 1.00 95.94 70 LEU A O 1
ATOM 494 N N . THR A 1 71 ? -13.168 10.787 17.982 1.00 96.00 71 THR A N 1
ATOM 495 C CA . THR A 1 71 ? -13.894 10.405 19.200 1.00 96.00 71 THR A CA 1
ATOM 496 C C . THR A 1 71 ? -14.220 8.914 19.214 1.00 96.00 71 THR A C 1
ATOM 498 O O . THR A 1 71 ? -13.990 8.264 20.232 1.00 96.00 71 THR A O 1
ATOM 501 N N . ALA A 1 72 ? -14.655 8.349 18.086 1.00 95.69 72 ALA A N 1
ATOM 502 C CA . ALA A 1 72 ? -14.873 6.913 17.941 1.00 95.69 72 ALA A CA 1
ATOM 503 C C . ALA A 1 72 ? -13.575 6.117 18.158 1.00 95.69 72 ALA A C 1
ATOM 505 O O . ALA A 1 72 ? -13.551 5.188 18.964 1.00 95.69 72 ALA A O 1
ATOM 506 N N . LEU A 1 73 ? -12.467 6.536 17.533 1.00 94.44 73 LEU A N 1
ATOM 507 C CA . LEU A 1 73 ? -11.160 5.894 17.710 1.00 94.44 73 LEU A CA 1
ATOM 508 C C . LEU A 1 73 ? -10.664 5.956 19.160 1.00 94.44 73 LEU A C 1
ATOM 510 O O . LEU A 1 73 ? -10.112 4.972 19.652 1.00 94.44 73 LEU A O 1
ATOM 514 N N . ARG A 1 74 ? -10.865 7.082 19.861 1.00 93.88 74 ARG A N 1
ATOM 515 C CA . ARG A 1 74 ? -10.526 7.200 21.291 1.00 93.88 74 ARG A CA 1
ATOM 516 C C . ARG A 1 74 ? -11.325 6.214 22.142 1.00 93.88 74 ARG A C 1
ATOM 518 O O . ARG A 1 74 ? -10.728 5.516 22.955 1.00 93.88 74 ARG A O 1
ATOM 525 N N . ARG A 1 75 ? -12.640 6.105 21.920 1.00 93.56 75 ARG A N 1
ATOM 526 C CA . ARG A 1 75 ? -13.502 5.158 22.651 1.00 93.56 75 ARG A CA 1
ATOM 527 C C . ARG A 1 75 ? -13.125 3.703 22.381 1.00 93.56 75 ARG A C 1
ATOM 529 O O . ARG A 1 75 ? -12.999 2.936 23.323 1.00 93.56 75 ARG A O 1
ATOM 536 N N . MET A 1 76 ? -12.867 3.343 21.124 1.00 90.25 76 MET A N 1
ATOM 537 C CA . MET A 1 76 ? -12.407 1.996 20.763 1.00 90.25 76 MET A CA 1
ATOM 538 C C . MET A 1 76 ? -11.083 1.627 21.441 1.00 90.25 76 MET A C 1
ATOM 540 O O . MET A 1 76 ? -10.899 0.490 21.865 1.00 90.25 76 MET A O 1
ATOM 544 N N . ARG A 1 77 ? -10.141 2.577 21.536 1.00 87.19 77 ARG A N 1
ATOM 545 C CA . ARG A 1 77 ? -8.868 2.351 22.235 1.00 87.19 77 ARG A CA 1
ATOM 546 C C . ARG A 1 77 ? -9.074 2.142 23.734 1.00 87.19 77 ARG A C 1
ATOM 548 O O . ARG A 1 77 ? -8.471 1.219 24.263 1.00 87.19 77 ARG A O 1
ATOM 555 N N . ALA A 1 78 ? -9.938 2.938 24.368 1.00 80.12 78 ALA A N 1
ATOM 556 C CA . ALA A 1 78 ? -10.287 2.780 25.781 1.00 80.12 78 ALA A CA 1
ATOM 557 C C . ALA A 1 78 ? -10.953 1.418 26.055 1.00 80.12 78 ALA A C 1
ATOM 559 O O . ALA A 1 78 ? -10.504 0.665 26.904 1.00 80.12 78 ALA A O 1
ATOM 560 N N . GLN A 1 79 ? -11.926 1.016 25.234 1.00 75.50 79 GLN A N 1
ATOM 561 C CA . GLN A 1 79 ? -12.556 -0.306 25.352 1.00 75.50 79 GLN A CA 1
ATOM 562 C C . GLN A 1 79 ? -11.561 -1.458 25.157 1.00 75.50 79 GLN A C 1
ATOM 564 O O . GLN A 1 79 ? -11.675 -2.497 25.801 1.00 75.50 79 GLN A O 1
ATOM 569 N N . ARG A 1 80 ? -10.567 -1.289 24.276 1.00 69.44 80 ARG A N 1
ATOM 570 C CA . ARG A 1 80 ? -9.501 -2.278 24.087 1.00 69.44 80 ARG A CA 1
ATOM 571 C C . ARG A 1 80 ? -8.566 -2.360 25.296 1.00 69.44 80 ARG A C 1
ATOM 573 O O . ARG A 1 80 ? -8.136 -3.463 25.615 1.00 69.44 80 ARG A O 1
ATOM 580 N N . SER A 1 81 ? -8.242 -1.240 25.945 1.00 62.28 81 SER A N 1
ATOM 581 C CA . SER A 1 81 ? -7.456 -1.254 27.185 1.00 62.28 81 SER A CA 1
ATOM 582 C C . SER A 1 81 ? -8.246 -1.833 28.356 1.00 62.28 81 SER A C 1
ATOM 584 O O . SER A 1 81 ? -7.681 -2.597 29.128 1.00 62.28 81 SER A O 1
ATOM 586 N N . ASP A 1 82 ? -9.547 -1.559 28.435 1.00 55.47 82 ASP A N 1
ATOM 587 C CA . ASP A 1 82 ? -10.413 -2.077 29.498 1.00 55.47 82 ASP A CA 1
ATOM 588 C C . ASP A 1 82 ? -10.652 -3.591 29.338 1.00 55.47 82 ASP A C 1
ATOM 590 O O . ASP A 1 82 ? -10.632 -4.332 30.314 1.00 55.47 82 ASP A O 1
ATOM 594 N N . ALA A 1 83 ? -10.776 -4.095 28.103 1.00 53.28 83 ALA A N 1
ATOM 595 C CA . ALA A 1 83 ? -10.836 -5.536 27.828 1.00 53.28 83 ALA A CA 1
ATOM 596 C C . ALA A 1 83 ? -9.490 -6.253 28.068 1.00 53.28 83 ALA A C 1
ATOM 598 O O . ALA A 1 83 ? -9.466 -7.418 28.471 1.00 53.28 83 ALA A O 1
ATOM 599 N N . ALA A 1 84 ? -8.365 -5.559 27.853 1.00 48.56 84 ALA A N 1
ATOM 600 C CA . ALA A 1 84 ? -7.025 -6.040 28.199 1.00 48.56 84 ALA A CA 1
ATOM 601 C C . ALA A 1 84 ? -6.717 -5.968 29.709 1.00 48.56 84 ALA A C 1
ATOM 603 O O . ALA A 1 84 ? -5.703 -6.515 30.138 1.00 48.56 84 ALA A O 1
ATOM 604 N N . ALA A 1 85 ? -7.583 -5.336 30.513 1.00 47.91 85 ALA A N 1
ATOM 605 C CA . ALA A 1 85 ? -7.511 -5.354 31.974 1.00 47.91 85 ALA A CA 1
ATOM 606 C C . ALA A 1 85 ? -8.095 -6.643 32.587 1.00 47.91 85 ALA A C 1
ATOM 608 O O . ALA A 1 85 ? -8.067 -6.808 33.805 1.00 47.91 85 ALA A O 1
ATOM 609 N N . THR A 1 86 ? -8.559 -7.593 31.764 1.00 45.06 86 THR A N 1
ATOM 610 C CA . THR A 1 86 ? -8.654 -8.996 32.185 1.00 45.06 86 THR A CA 1
ATOM 611 C C . THR A 1 86 ? -7.222 -9.539 32.270 1.00 45.06 86 THR A C 1
ATOM 613 O O . THR A 1 86 ? -6.546 -9.583 31.238 1.00 45.06 86 THR A O 1
ATOM 616 N N . PRO A 1 87 ? -6.704 -9.918 33.453 1.00 45.38 87 PRO A N 1
ATOM 617 C CA . PRO A 1 87 ? -5.322 -10.360 33.587 1.00 45.38 87 PRO A CA 1
ATOM 618 C C . PRO A 1 87 ? -5.157 -11.734 32.931 1.00 45.38 87 PRO A C 1
ATOM 620 O O . PRO A 1 87 ? -5.393 -12.773 33.538 1.00 45.38 87 PRO A O 1
ATOM 623 N N . GLY A 1 88 ? -4.776 -11.732 31.657 1.00 46.91 88 GLY A N 1
ATOM 624 C CA . GLY A 1 88 ? -4.447 -12.939 30.911 1.00 46.91 88 GLY A CA 1
ATOM 625 C C . GLY A 1 88 ? -4.689 -12.765 29.419 1.00 46.91 88 GLY A C 1
ATOM 626 O O . GLY A 1 88 ? -5.816 -12.858 28.955 1.00 46.91 88 GLY A O 1
ATOM 627 N N . ILE A 1 89 ? -3.602 -12.628 28.659 1.00 45.12 89 ILE A N 1
ATOM 628 C CA . ILE A 1 89 ? -3.549 -12.611 27.186 1.00 45.12 89 ILE A CA 1
ATOM 629 C C . ILE A 1 89 ? -3.787 -11.223 26.571 1.00 45.12 89 ILE A C 1
ATOM 631 O O . ILE A 1 89 ? -4.681 -10.974 25.763 1.00 45.12 89 ILE A O 1
ATOM 635 N N . LEU A 1 90 ? -2.848 -10.324 26.859 1.00 45.66 90 LEU A N 1
ATOM 636 C CA . LEU A 1 90 ? -2.517 -9.232 25.952 1.00 45.66 90 LEU A CA 1
ATOM 637 C C . LEU A 1 90 ? -1.788 -9.862 24.754 1.00 45.66 90 LEU A C 1
ATOM 639 O O . LEU A 1 90 ? -0.586 -10.119 24.809 1.00 45.66 90 LEU A O 1
ATOM 643 N N . ARG A 1 91 ? -2.508 -10.171 23.666 1.00 47.25 91 ARG A N 1
ATOM 644 C CA . ARG A 1 91 ? -1.859 -10.470 22.379 1.00 47.25 91 ARG A CA 1
ATOM 645 C C . ARG A 1 91 ? -1.377 -9.144 21.799 1.00 47.25 91 ARG A C 1
ATOM 647 O O . ARG A 1 91 ? -2.010 -8.544 20.932 1.00 47.25 91 ARG A O 1
ATOM 654 N N . ASP A 1 92 ? -0.289 -8.660 22.386 1.00 43.88 92 ASP A N 1
ATOM 655 C CA . ASP A 1 92 ? 0.477 -7.536 21.891 1.00 43.88 92 ASP A CA 1
ATOM 656 C C . ASP A 1 92 ? 0.914 -7.902 20.472 1.00 43.88 92 ASP A C 1
ATOM 658 O O . ASP A 1 92 ? 1.562 -8.925 20.243 1.00 43.88 92 ASP A O 1
ATOM 662 N N . GLY A 1 93 ? 0.527 -7.083 19.500 1.00 46.53 93 GLY A N 1
ATOM 663 C CA . GLY A 1 93 ? 1.015 -7.164 18.128 1.00 46.53 93 GLY A CA 1
ATOM 664 C C . GLY A 1 93 ? 2.473 -6.724 18.032 1.00 46.53 93 GLY A C 1
ATOM 665 O O . GLY A 1 93 ? 2.846 -6.081 17.050 1.00 46.53 93 GLY A O 1
ATOM 666 N N . ARG A 1 94 ? 3.297 -7.044 19.040 1.00 45.03 94 ARG A N 1
ATOM 667 C CA . ARG A 1 94 ? 4.741 -7.037 18.888 1.00 45.03 94 ARG A CA 1
ATOM 668 C C . ARG A 1 94 ? 5.025 -7.962 17.722 1.00 45.03 94 ARG A C 1
ATOM 670 O O . ARG A 1 94 ? 4.690 -9.146 17.740 1.00 45.03 94 ARG A O 1
ATOM 677 N N . VAL A 1 95 ? 5.602 -7.356 16.688 1.00 50.09 95 VAL A N 1
ATOM 678 C CA . VAL A 1 95 ? 6.487 -7.996 15.718 1.00 50.09 95 VAL A CA 1
ATOM 679 C C . VAL A 1 95 ? 7.037 -9.271 16.358 1.00 50.09 95 VAL A C 1
ATOM 681 O O . VAL A 1 95 ? 7.603 -9.138 17.446 1.00 50.09 95 VAL A O 1
ATOM 684 N N . PRO A 1 96 ? 6.855 -10.479 15.782 1.00 49.53 96 PRO A N 1
ATOM 685 C CA . PRO A 1 96 ? 7.534 -11.641 16.324 1.00 49.53 96 PRO A CA 1
ATOM 686 C C . PRO A 1 96 ? 9.004 -11.256 16.373 1.00 49.53 96 PRO A C 1
ATOM 688 O O . PRO A 1 96 ? 9.610 -10.994 15.329 1.00 49.53 96 PRO A O 1
ATOM 691 N N . ALA A 1 97 ? 9.527 -11.094 17.591 1.00 52.78 97 ALA A N 1
ATOM 692 C CA . ALA A 1 97 ? 10.938 -10.877 17.795 1.00 52.78 97 ALA A CA 1
ATOM 693 C C . ALA A 1 97 ? 11.597 -11.990 16.995 1.00 52.78 97 ALA A C 1
ATOM 695 O O . ALA A 1 97 ? 11.280 -13.168 17.193 1.00 52.78 97 ALA A O 1
ATOM 696 N N . ARG A 1 98 ? 12.398 -11.612 15.992 1.00 50.34 98 ARG A N 1
ATOM 697 C CA . ARG A 1 98 ? 13.195 -12.586 15.254 1.00 50.34 98 ARG A CA 1
ATOM 698 C C . ARG A 1 98 ? 13.841 -13.492 16.306 1.00 50.34 98 ARG A C 1
ATOM 700 O O . ARG A 1 98 ? 14.462 -12.941 17.221 1.00 50.34 98 ARG A O 1
ATOM 707 N N . PRO A 1 99 ? 13.696 -14.823 16.209 1.00 47.00 99 PRO A N 1
ATOM 708 C CA . PRO A 1 99 ? 14.427 -15.724 17.085 1.00 47.00 99 PRO A CA 1
ATOM 709 C C . PRO A 1 99 ? 15.914 -15.363 16.967 1.00 47.00 99 PRO A C 1
ATOM 711 O O . PRO A 1 99 ? 16.484 -15.499 15.887 1.00 47.00 99 PRO A O 1
ATOM 714 N N . GLY A 1 100 ? 16.498 -14.782 18.021 1.00 54.62 100 GLY A N 1
ATOM 715 C CA . GLY A 1 100 ? 17.911 -14.377 18.048 1.00 54.62 100 GLY A CA 1
ATOM 716 C C . GLY A 1 100 ? 18.232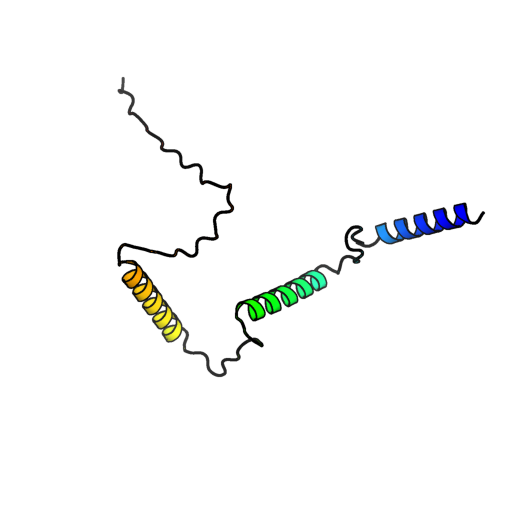 -12.930 18.441 1.00 54.62 100 GLY A C 1
ATOM 717 O O . GLY A 1 100 ? 19.406 -12.629 18.603 1.00 54.62 100 GLY A O 1
ATOM 718 N N . MET A 1 101 ? 17.256 -12.036 18.631 1.00 56.38 101 MET A N 1
ATOM 719 C CA . MET A 1 101 ? 17.514 -10.683 19.168 1.00 56.38 101 MET A CA 1
ATOM 720 C C . MET A 1 101 ? 16.805 -10.515 20.512 1.00 56.38 101 MET A C 1
ATOM 722 O O . MET A 1 101 ? 15.814 -9.794 20.623 1.00 56.38 101 MET A O 1
ATOM 726 N N . GLY A 1 102 ? 17.279 -11.248 21.522 1.00 59.69 102 GLY A N 1
ATOM 727 C CA . GLY A 1 102 ? 16.936 -10.952 22.908 1.00 59.69 102 GLY A CA 1
ATOM 728 C C . GLY A 1 102 ? 17.453 -9.557 23.239 1.00 59.69 102 GLY A C 1
ATOM 729 O O . GLY A 1 102 ? 18.626 -9.266 23.010 1.00 59.69 102 GLY A O 1
ATOM 730 N N . LEU A 1 103 ? 16.568 -8.682 23.716 1.00 60.69 103 LEU A N 1
ATOM 731 C CA . LEU A 1 103 ? 16.978 -7.448 24.373 1.00 60.69 103 LEU A CA 1
ATOM 732 C C . LEU A 1 103 ? 17.895 -7.862 25.520 1.00 60.69 103 LEU A C 1
ATOM 734 O O . LEU A 1 103 ? 17.487 -8.619 26.398 1.00 60.69 103 LEU A O 1
ATOM 738 N N . GLN A 1 104 ? 19.156 -7.454 25.450 1.00 64.56 104 GLN A N 1
ATOM 739 C CA . GLN A 1 104 ? 20.111 -7.712 26.512 1.00 64.56 104 GLN A CA 1
ATOM 740 C C . GLN A 1 104 ? 19.752 -6.757 27.651 1.00 64.56 104 GLN A C 1
ATOM 742 O O . GLN A 1 104 ? 20.145 -5.594 27.664 1.00 64.56 104 GLN A O 1
ATOM 747 N N . GLU A 1 105 ? 18.860 -7.219 28.519 1.00 71.44 105 GLU A N 1
ATOM 748 C CA . GLU A 1 105 ? 18.409 -6.482 29.689 1.00 71.44 105 GLU A CA 1
ATOM 749 C C . GLU A 1 105 ? 19.488 -6.623 30.764 1.00 71.44 105 GLU A C 1
ATOM 751 O O . GLU A 1 105 ? 19.773 -7.723 31.235 1.00 71.44 105 GLU A O 1
ATOM 756 N N . TYR A 1 106 ? 20.134 -5.507 31.098 1.00 76.94 106 TYR A N 1
ATOM 757 C CA . TYR A 1 106 ? 21.104 -5.432 32.183 1.00 76.94 106 TYR A CA 1
ATOM 758 C C . TYR A 1 106 ? 20.480 -4.687 33.357 1.00 76.94 106 TYR A C 1
ATOM 760 O O . TYR A 1 106 ? 19.914 -3.607 33.189 1.00 76.94 106 TYR A O 1
ATOM 768 N N . GLU A 1 107 ? 20.622 -5.256 34.548 1.00 79.94 107 GLU A N 1
ATOM 769 C CA . GLU A 1 107 ? 20.270 -4.611 35.806 1.00 79.94 107 GLU A CA 1
ATOM 770 C C . GLU A 1 107 ? 21.519 -3.928 36.375 1.00 79.94 107 GLU A C 1
ATOM 772 O O . GLU A 1 107 ? 22.548 -4.569 36.593 1.00 79.94 107 GLU A O 1
ATOM 777 N N . VAL A 1 108 ? 21.454 -2.609 36.567 1.00 83.69 108 VAL A N 1
ATOM 778 C CA . VAL A 1 108 ? 22.550 -1.824 37.149 1.00 83.69 108 VAL A CA 1
ATOM 779 C C . VAL A 1 108 ? 22.271 -1.638 38.634 1.00 83.69 108 VAL A C 1
ATOM 781 O O . VAL A 1 108 ? 21.342 -0.925 39.008 1.00 83.69 108 VAL A O 1
ATOM 784 N N . LEU A 1 109 ? 23.096 -2.254 39.479 1.00 81.19 109 LEU A N 1
ATOM 785 C CA . LEU A 1 109 ? 23.071 -2.058 40.927 1.00 81.19 109 LEU A CA 1
ATOM 786 C C . LEU A 1 109 ? 24.185 -1.081 41.308 1.00 81.19 109 LEU A C 1
ATOM 788 O O . LEU A 1 109 ? 25.366 -1.403 41.192 1.00 81.19 109 LEU A O 1
ATOM 792 N N . SER A 1 110 ? 23.804 0.120 41.739 1.00 83.69 110 SER A N 1
ATOM 793 C CA . SER A 1 110 ? 24.742 1.131 42.231 1.00 83.69 110 SER A CA 1
ATOM 794 C C . SER A 1 110 ? 24.720 1.150 43.752 1.00 83.69 110 SER A C 1
ATOM 796 O O . SER A 1 110 ? 23.663 1.335 44.354 1.00 83.69 110 SER A O 1
ATOM 798 N N . PHE A 1 111 ? 25.889 1.012 44.369 1.00 87.31 111 PHE A N 1
ATOM 799 C CA . PHE A 1 111 ? 26.064 1.194 45.807 1.00 87.31 111 PHE A CA 1
ATOM 800 C C . PHE A 1 111 ? 26.617 2.593 46.079 1.00 87.31 111 PHE A C 1
ATOM 802 O O . PHE A 1 111 ? 27.387 3.124 45.279 1.00 87.31 111 PHE A O 1
ATOM 809 N N . ALA A 1 112 ? 26.181 3.211 47.175 1.00 87.12 112 ALA A N 1
ATOM 810 C CA . ALA A 1 112 ? 26.707 4.499 47.604 1.00 87.12 112 ALA A CA 1
ATOM 811 C C . ALA A 1 112 ? 28.075 4.302 48.273 1.00 87.12 112 ALA A C 1
ATOM 813 O O . ALA A 1 112 ? 28.209 3.469 49.169 1.00 87.12 112 ALA A O 1
ATOM 814 N N . GLU A 1 113 ? 29.066 5.077 47.839 1.00 81.69 113 GLU A N 1
ATOM 815 C CA . GLU A 1 113 ? 30.365 5.193 48.508 1.00 81.69 113 GLU A CA 1
ATOM 816 C C . GLU A 1 113 ? 30.206 5.988 49.820 1.00 81.69 113 GLU A C 1
ATOM 818 O O . GLU A 1 113 ? 29.465 6.980 49.844 1.00 81.69 113 GLU A O 1
ATOM 823 N N . PRO A 1 114 ? 30.860 5.579 50.920 1.00 72.31 114 PRO A N 1
ATOM 824 C CA . PRO A 1 114 ? 30.903 6.379 52.137 1.00 72.31 114 PRO A CA 1
ATOM 825 C C . PRO A 1 114 ? 31.710 7.660 51.878 1.00 72.31 114 PRO A C 1
ATOM 827 O O . PRO A 1 114 ? 32.857 7.598 51.448 1.00 72.31 114 PRO A O 1
ATOM 830 N N . GLY A 1 115 ? 31.095 8.821 52.112 1.00 75.94 115 GLY A N 1
ATOM 831 C CA . GLY A 1 115 ? 31.771 10.114 51.985 1.00 75.94 115 GLY A CA 1
ATOM 832 C C . GLY A 1 115 ? 32.879 10.268 53.029 1.00 75.94 115 GLY A C 1
ATOM 833 O O . GLY A 1 115 ? 32.646 9.966 54.200 1.00 75.94 115 GLY A O 1
ATOM 834 N N . GLU A 1 116 ? 34.059 10.706 52.583 1.00 54.28 116 GLU A N 1
ATOM 835 C CA . GLU A 1 116 ? 35.207 11.074 53.430 1.00 54.28 116 GLU A CA 1
ATOM 836 C C . GLU A 1 116 ? 34.932 12.298 54.317 1.00 54.28 116 GLU A C 1
ATOM 838 O O . GLU A 1 116 ? 34.242 13.240 53.853 1.00 54.28 116 GLU A O 1
#

Foldseek 3Di:
DVVVVVVVVVVVVVVVPVVFQADPVPRDTDDDPVVVVVVVVVVVLVVVCVVVVHPHDDDDPDDDDPVVVVVVVVVVVVVVVVVPVPPDDPPPPPDPPPVPDDPPDDDDDDDDDDDD